Protein AF-D3Z2B2-F1 (afdb_monomer_lite)

Structure (mmCIF, N/CA/C/O backbone):
data_AF-D3Z2B2-F1
#
_entry.id   AF-D3Z2B2-F1
#
loop_
_atom_site.group_PDB
_atom_site.id
_atom_site.type_symbol
_atom_site.label_atom_id
_atom_site.label_alt_id
_atom_site.label_comp_id
_atom_site.label_asym_id
_atom_site.label_entity_id
_atom_site.label_seq_id
_atom_site.pdbx_PDB_ins_code
_atom_site.Cartn_x
_atom_site.Cartn_y
_atom_site.Cartn_z
_atom_site.occupancy
_atom_site.B_iso_or_equiv
_atom_site.auth_seq_id
_atom_site.auth_comp_id
_atom_site.auth_asym_id
_atom_site.auth_atom_id
_atom_site.pdbx_PDB_model_num
ATOM 1 N N . MET A 1 1 ? -9.968 -4.861 5.026 1.00 91.44 1 MET A N 1
ATOM 2 C CA . MET A 1 1 ? -10.865 -5.850 5.666 1.00 91.44 1 MET A CA 1
ATOM 3 C C . MET A 1 1 ? -10.182 -6.441 6.888 1.00 91.44 1 MET A C 1
ATOM 5 O O . MET A 1 1 ? -8.954 -6.403 6.937 1.00 91.44 1 MET A O 1
ATOM 9 N N . LEU A 1 2 ? -10.940 -6.932 7.875 1.00 93.50 2 LEU A N 1
ATOM 10 C CA . LEU A 1 2 ? -10.377 -7.519 9.097 1.00 93.50 2 LEU A CA 1
ATOM 11 C C . LEU A 1 2 ? -9.589 -8.787 8.749 1.00 93.50 2 LEU A C 1
ATOM 13 O O . LEU A 1 2 ? -10.155 -9.729 8.210 1.00 93.50 2 LEU A O 1
ATOM 17 N N . HIS A 1 3 ? -8.294 -8.806 9.061 1.00 92.69 3 HIS A N 1
ATOM 18 C CA . HIS A 1 3 ? -7.443 -9.974 8.842 1.00 92.69 3 HIS A CA 1
ATOM 19 C C . HIS A 1 3 ? -7.215 -10.749 10.142 1.00 92.69 3 HIS A C 1
ATOM 21 O O . HIS A 1 3 ? -7.355 -11.969 10.173 1.00 92.69 3 HIS A O 1
ATOM 27 N N . ARG A 1 4 ? -6.872 -10.042 11.228 1.00 94.25 4 ARG A N 1
ATOM 28 C CA . ARG A 1 4 ? -6.585 -10.665 12.525 1.00 94.25 4 ARG A CA 1
ATOM 29 C C . ARG A 1 4 ? -6.723 -9.672 13.673 1.00 94.25 4 ARG A C 1
ATOM 31 O O . ARG A 1 4 ? -6.187 -8.576 13.586 1.00 94.25 4 ARG A O 1
ATOM 38 N N . VAL A 1 5 ? -7.352 -10.069 14.776 1.00 95.06 5 VAL A N 1
ATOM 39 C CA . VAL A 1 5 ? -7.318 -9.303 16.035 1.00 95.06 5 VAL A CA 1
ATOM 40 C C . VAL A 1 5 ? -6.022 -9.625 16.784 1.00 95.06 5 VAL A C 1
ATOM 42 O O . VAL A 1 5 ? -5.672 -10.795 16.935 1.00 95.06 5 VAL A O 1
ATOM 45 N N . ILE A 1 6 ? -5.295 -8.590 17.204 1.00 95.75 6 ILE A N 1
ATOM 46 C CA . ILE A 1 6 ? -4.040 -8.700 17.961 1.00 95.75 6 ILE A CA 1
ATOM 47 C C . ILE A 1 6 ? -4.341 -8.627 19.457 1.00 95.75 6 ILE A C 1
ATOM 49 O O . ILE A 1 6 ? -3.904 -9.481 20.219 1.00 95.75 6 ILE A O 1
ATOM 53 N N . GLU A 1 7 ? -5.109 -7.616 19.863 1.00 94.38 7 GLU A N 1
ATOM 54 C CA . GLU A 1 7 ? -5.427 -7.338 21.263 1.00 94.38 7 GLU A CA 1
ATOM 55 C C . GLU A 1 7 ? -6.882 -6.886 21.390 1.00 94.38 7 GLU A C 1
ATOM 57 O O . GLU A 1 7 ? -7.438 -6.249 20.489 1.00 94.38 7 GLU A O 1
ATOM 62 N N . GLY A 1 8 ? -7.490 -7.207 22.530 1.00 95.25 8 GLY A N 1
ATOM 63 C CA . GLY A 1 8 ? -8.836 -6.786 22.889 1.00 95.25 8 GLY A CA 1
ATOM 64 C C . GLY A 1 8 ? -8.933 -6.562 24.391 1.00 95.25 8 GLY A C 1
ATOM 65 O O . GLY A 1 8 ? -8.564 -7.438 25.171 1.00 95.25 8 GLY A O 1
ATOM 66 N N . THR A 1 9 ? -9.432 -5.402 24.801 1.00 95.56 9 THR A N 1
ATOM 67 C CA . THR A 1 9 ? -9.698 -5.077 26.204 1.00 95.56 9 THR A CA 1
ATOM 68 C C . THR A 1 9 ? -11.139 -4.625 26.378 1.00 95.56 9 THR A C 1
ATOM 70 O O . THR A 1 9 ? -11.757 -4.076 25.465 1.00 95.56 9 THR A O 1
ATOM 73 N N . LYS A 1 10 ? -11.687 -4.881 27.565 1.00 95.75 10 LYS A N 1
ATOM 74 C CA . LYS A 1 10 ? -13.035 -4.482 27.960 1.00 95.75 10 LYS A CA 1
ATOM 75 C C . LYS A 1 10 ? -12.940 -3.558 29.166 1.00 95.75 10 LYS A C 1
ATOM 77 O O . LYS A 1 10 ? -12.199 -3.841 30.104 1.00 95.75 10 LYS A O 1
ATOM 82 N N . THR A 1 11 ? -13.716 -2.487 29.148 1.00 93.69 11 THR A N 1
ATOM 83 C CA . THR A 1 11 ? -13.896 -1.580 30.278 1.00 93.69 11 THR A CA 1
ATOM 84 C C . THR A 1 11 ? -15.364 -1.602 30.671 1.00 93.69 11 THR A C 1
ATOM 86 O O . THR A 1 11 ? -16.227 -1.146 29.915 1.00 93.69 11 THR A O 1
ATOM 89 N N . ASP A 1 12 ? -15.644 -2.183 31.836 1.00 90.06 12 ASP A N 1
ATOM 90 C CA . ASP A 1 12 ? -16.995 -2.283 32.379 1.00 90.06 12 ASP A CA 1
ATOM 91 C C . ASP A 1 12 ? -17.528 -0.902 32.793 1.00 90.06 12 ASP A C 1
ATOM 93 O O . ASP A 1 12 ? -16.816 -0.087 33.380 1.00 90.06 12 ASP A O 1
ATOM 97 N N . GLY A 1 13 ? -18.790 -0.636 32.454 1.00 83.69 13 GLY A N 1
ATOM 98 C CA . GLY A 1 13 ? -19.465 0.643 32.670 1.00 83.69 13 GLY A CA 1
ATOM 99 C C . GLY A 1 13 ? -20.831 0.687 31.980 1.00 83.69 13 GLY A C 1
ATOM 100 O O . GLY A 1 13 ? -21.216 -0.262 31.289 1.00 83.69 13 GLY A O 1
ATOM 101 N N . SER A 1 14 ? -21.559 1.795 32.146 1.00 84.19 14 SER A N 1
ATOM 102 C CA . SER A 1 14 ? -22.791 2.089 31.400 1.00 84.19 14 SER A CA 1
ATOM 103 C C . SER A 1 14 ? -22.625 3.421 30.655 1.00 84.19 14 SER A C 1
ATOM 105 O O . SER A 1 14 ? -22.842 4.479 31.251 1.00 84.19 14 SER A O 1
ATOM 107 N N . PRO A 1 15 ? -22.198 3.409 29.375 1.00 85.31 15 PRO A N 1
ATOM 108 C CA . PRO A 1 15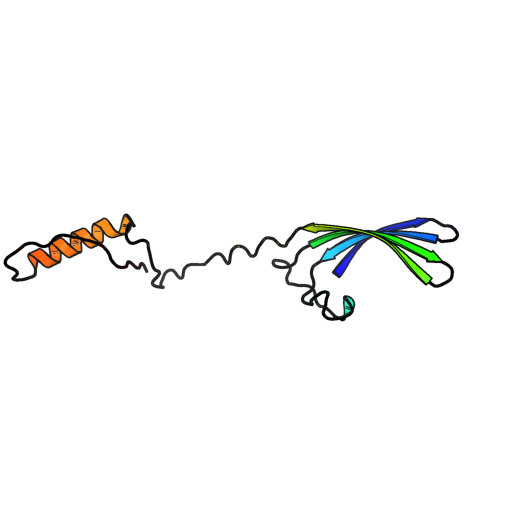 ? -21.998 2.246 28.495 1.00 85.31 15 PRO A CA 1
ATOM 109 C C . PRO A 1 15 ? -20.691 1.465 28.748 1.00 85.31 15 PRO A C 1
ATOM 111 O O . PRO A 1 15 ? -19.731 1.994 29.303 1.00 85.31 15 PRO A O 1
ATOM 114 N N . THR A 1 16 ? -20.661 0.197 28.322 1.00 94.50 16 THR A N 1
ATOM 115 C CA . THR A 1 16 ? -19.461 -0.666 28.354 1.00 94.50 16 THR A CA 1
ATOM 116 C C . THR A 1 16 ? -18.614 -0.398 27.115 1.00 94.50 16 THR A C 1
ATOM 118 O O . THR A 1 16 ? -19.169 -0.285 26.023 1.00 94.50 16 THR A O 1
ATOM 121 N N . PHE A 1 17 ? -17.288 -0.350 27.244 1.00 96.31 17 PHE A N 1
ATOM 122 C CA . PHE A 1 17 ? -16.391 -0.098 26.112 1.00 96.31 17 PHE A CA 1
ATOM 123 C C . PHE A 1 17 ? -15.497 -1.296 25.803 1.00 96.31 17 PHE A C 1
ATOM 125 O O . PHE A 1 17 ? -15.019 -1.983 26.704 1.00 96.31 17 PHE A O 1
ATOM 132 N N . TYR A 1 18 ? -15.243 -1.513 24.517 1.00 96.06 18 TYR A N 1
ATOM 133 C CA . TYR A 1 18 ? -14.304 -2.499 23.999 1.00 96.06 18 TYR A CA 1
ATOM 134 C C . TYR A 1 18 ? -13.248 -1.784 23.172 1.00 96.06 18 TYR A C 1
ATOM 136 O O . TYR A 1 18 ? -13.598 -1.036 22.262 1.00 96.06 18 TYR A O 1
ATOM 144 N N . SER A 1 19 ? -11.974 -2.023 23.462 1.00 96.44 19 SER A N 1
ATOM 145 C CA . SER A 1 19 ? -10.867 -1.498 22.666 1.00 96.44 19 SER A CA 1
ATOM 146 C C . SER A 1 19 ? -10.153 -2.642 21.968 1.00 96.44 19 SER A C 1
ATOM 148 O O . SER A 1 19 ? -9.742 -3.605 22.609 1.00 96.44 19 SER A O 1
ATOM 150 N N . PHE A 1 20 ? -10.001 -2.532 20.654 1.00 96.69 20 PHE A N 1
ATOM 151 C CA . PHE A 1 20 ? -9.370 -3.536 19.812 1.00 96.69 20 PHE A CA 1
ATOM 152 C C . PHE A 1 20 ? -8.151 -2.964 19.116 1.00 96.69 20 PHE A C 1
ATOM 154 O O . PHE A 1 20 ? -8.172 -1.829 18.637 1.00 96.69 20 PHE A O 1
ATOM 161 N N . LYS A 1 21 ? -7.134 -3.805 18.973 1.00 96.44 21 LYS A N 1
ATOM 162 C CA . LYS A 1 21 ? -6.027 -3.616 18.045 1.00 96.44 21 LYS A CA 1
ATOM 163 C C . LYS A 1 21 ? -6.048 -4.769 17.054 1.00 96.44 21 LYS A C 1
ATOM 165 O O . LYS A 1 21 ? -6.052 -5.928 17.465 1.00 96.44 21 LYS A O 1
ATOM 170 N N . TYR A 1 22 ? -6.107 -4.483 15.761 1.00 96.94 22 TYR A N 1
ATOM 171 C CA . TYR A 1 22 ? -6.274 -5.510 14.734 1.00 96.94 22 TYR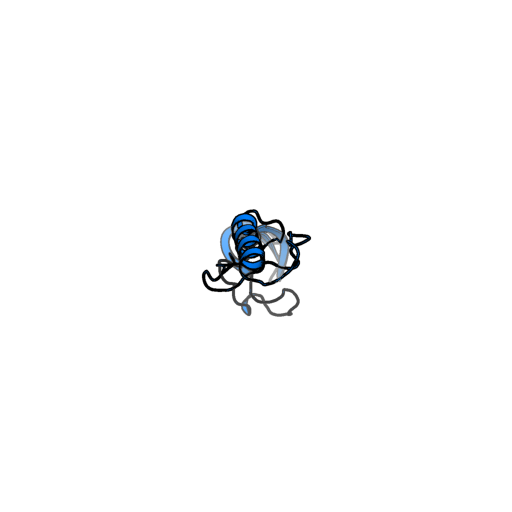 A CA 1
ATOM 172 C C . TYR A 1 22 ? -5.536 -5.161 13.444 1.00 96.94 22 TYR A C 1
ATOM 174 O O . TYR A 1 22 ? -5.347 -3.998 13.099 1.00 96.94 22 TYR A O 1
ATOM 182 N N . LEU A 1 23 ? -5.128 -6.196 12.721 1.00 95.56 23 LEU A N 1
ATOM 183 C CA . LEU A 1 23 ? -4.545 -6.102 11.395 1.00 95.56 23 LEU A CA 1
ATOM 184 C C . LEU A 1 23 ? -5.639 -6.110 10.336 1.00 95.56 23 LEU A C 1
ATOM 186 O O . LEU A 1 23 ? -6.616 -6.867 10.418 1.00 95.56 23 LEU A O 1
ATOM 190 N N . ILE A 1 24 ? -5.421 -5.305 9.305 1.00 95.50 24 ILE A N 1
ATOM 191 C CA . ILE A 1 24 ? -6.240 -5.252 8.105 1.00 95.50 24 ILE A CA 1
ATOM 192 C C . ILE A 1 24 ? -5.427 -5.621 6.870 1.00 95.50 24 ILE A C 1
ATOM 194 O O . ILE A 1 24 ? -4.235 -5.333 6.771 1.00 95.50 24 ILE A O 1
ATOM 198 N N . LYS A 1 25 ? -6.116 -6.234 5.911 1.00 93.94 25 LYS A N 1
ATOM 199 C CA . LYS A 1 25 ? -5.605 -6.522 4.571 1.00 93.94 25 LYS A CA 1
ATOM 200 C C . LYS A 1 25 ? -6.613 -6.045 3.529 1.00 93.94 25 LYS A C 1
ATOM 202 O O . LYS A 1 25 ? -7.826 -6.108 3.764 1.00 93.94 25 LYS A O 1
ATOM 207 N N . GLU A 1 26 ? -6.121 -5.506 2.424 1.00 93.94 26 GLU A N 1
ATOM 208 C CA . GLU A 1 26 ? -6.944 -5.002 1.328 1.00 93.94 26 GLU A CA 1
ATOM 209 C C . GLU A 1 26 ? -7.759 -6.122 0.661 1.00 93.94 26 GLU A C 1
ATOM 211 O O . GLU A 1 26 ? -7.273 -7.241 0.473 1.00 93.94 26 GLU A O 1
ATOM 216 N N . GLY A 1 27 ? -9.016 -5.811 0.343 1.00 92.25 27 GLY A N 1
ATOM 217 C CA . GLY A 1 27 ? -9.923 -6.697 -0.384 1.00 92.25 27 GLY A CA 1
ATOM 218 C C . GLY A 1 27 ? -9.966 -6.383 -1.874 1.00 92.25 27 GLY A C 1
ATOM 219 O O . GLY A 1 27 ? -9.499 -5.332 -2.312 1.00 92.25 27 GLY A O 1
ATOM 220 N N . ASN A 1 28 ? -10.530 -7.296 -2.656 1.00 91.44 28 ASN A N 1
ATOM 221 C CA . ASN A 1 28 ? -10.713 -7.138 -4.099 1.00 91.44 28 ASN A CA 1
ATOM 222 C C . ASN A 1 28 ? -11.921 -6.256 -4.472 1.00 91.44 28 ASN A C 1
ATOM 224 O O . ASN A 1 28 ? -12.059 -5.866 -5.630 1.00 91.44 28 ASN A O 1
ATOM 228 N N . CYS A 1 29 ? -12.774 -5.915 -3.505 1.00 90.31 29 CYS A N 1
ATOM 229 C CA . CYS A 1 29 ? -13.960 -5.097 -3.714 1.00 90.31 29 CYS A CA 1
ATOM 230 C C . CYS A 1 29 ? -13.723 -3.613 -3.393 1.00 90.31 29 CYS A C 1
ATOM 232 O O . CYS A 1 29 ? -12.907 -3.245 -2.544 1.00 90.31 29 CYS A O 1
ATOM 234 N N . SER A 1 30 ? -14.480 -2.741 -4.062 1.00 87.75 30 SER A N 1
ATOM 235 C CA . SER A 1 30 ? -14.498 -1.307 -3.757 1.00 87.75 30 SER A CA 1
ATOM 236 C C . SER A 1 30 ? -15.282 -1.033 -2.474 1.00 87.75 30 SER A C 1
ATOM 238 O O . SER A 1 30 ? -16.353 -1.604 -2.264 1.00 87.75 30 SER A O 1
ATOM 240 N N . ALA A 1 31 ? -14.820 -0.072 -1.669 1.00 83.75 31 ALA A N 1
ATOM 241 C CA . ALA A 1 31 ? -15.555 0.419 -0.499 1.00 83.75 31 ALA A CA 1
ATOM 242 C C . ALA A 1 31 ? -16.933 1.019 -0.854 1.00 83.75 31 ALA A C 1
ATOM 244 O O . ALA A 1 31 ? -17.805 1.105 0.002 1.00 83.75 31 ALA A O 1
ATOM 245 N N . GLN A 1 32 ? -17.138 1.419 -2.113 1.00 85.50 32 GLN A N 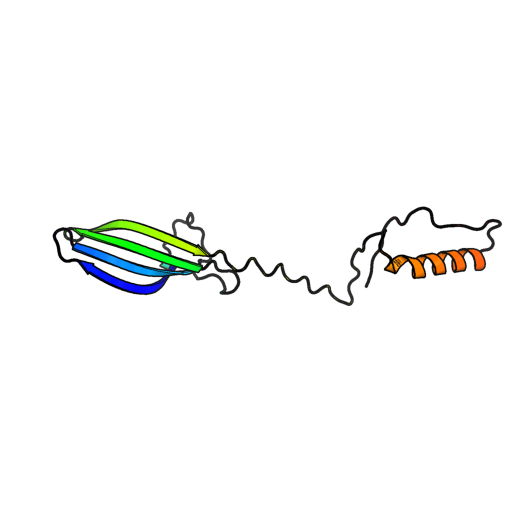1
ATOM 246 C CA . GLN A 1 32 ? -18.401 1.977 -2.611 1.00 85.50 32 GLN A CA 1
ATOM 247 C C . GLN A 1 32 ? -19.333 0.921 -3.221 1.00 85.50 32 GLN A C 1
ATOM 249 O O . GLN A 1 32 ? -20.406 1.263 -3.704 1.00 85.50 32 GLN A O 1
ATOM 254 N N . SER A 1 33 ? -18.942 -0.356 -3.223 1.00 84.88 33 SER A N 1
ATOM 255 C CA . SER A 1 33 ? -19.750 -1.435 -3.811 1.00 84.88 33 SER A CA 1
ATOM 256 C C . SER A 1 33 ? -21.057 -1.707 -3.058 1.00 84.88 33 SER A C 1
ATOM 258 O O . SER A 1 33 ? -21.942 -2.359 -3.601 1.00 84.88 33 SER A O 1
ATOM 260 N N . GLY A 1 34 ? -21.179 -1.233 -1.812 1.00 87.50 34 GLY A N 1
ATOM 261 C CA . GLY A 1 34 ? -22.303 -1.550 -0.927 1.00 87.50 34 GLY A CA 1
ATOM 262 C C . GLY A 1 34 ? -22.263 -2.972 -0.356 1.00 87.50 34 GLY A C 1
ATOM 263 O O . GLY A 1 34 ? -23.146 -3.327 0.420 1.00 87.50 34 GLY A O 1
ATOM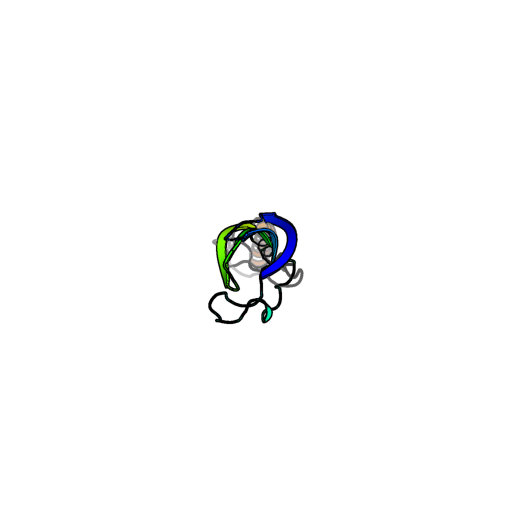 264 N N . LEU A 1 35 ? -21.250 -3.771 -0.708 1.00 89.62 35 LEU A N 1
ATOM 265 C CA . LEU A 1 35 ? -21.042 -5.110 -0.161 1.00 89.62 35 LEU A CA 1
ATOM 266 C C . LEU A 1 35 ? -20.516 -5.034 1.272 1.00 89.62 35 LEU A C 1
ATOM 268 O O . LEU A 1 35 ? -19.731 -4.141 1.618 1.00 89.62 35 LEU A O 1
ATOM 272 N N . ALA A 1 36 ? -20.917 -5.998 2.103 1.00 90.06 36 ALA A N 1
ATOM 273 C CA . ALA A 1 36 ? -20.273 -6.179 3.389 1.00 90.06 36 ALA A CA 1
ATOM 274 C C . ALA A 1 36 ? -18.847 -6.690 3.152 1.00 90.06 36 ALA A C 1
ATOM 276 O O . ALA A 1 36 ? -18.577 -7.441 2.219 1.00 90.06 36 ALA A O 1
ATOM 277 N N . TRP A 1 37 ? -17.905 -6.297 4.007 1.00 88.50 37 TRP A N 1
ATOM 278 C CA . TRP A 1 37 ? -16.507 -6.696 3.830 1.00 88.50 37 TRP A CA 1
ATOM 279 C C . TRP A 1 37 ? -16.309 -8.218 3.923 1.00 88.50 37 TRP A C 1
ATOM 281 O O . TRP A 1 37 ? -15.304 -8.715 3.431 1.00 88.50 37 TRP A O 1
ATOM 291 N N . GLN A 1 38 ? -17.235 -8.947 4.558 1.00 90.81 38 GLN A N 1
ATOM 292 C CA . GLN A 1 38 ? -17.226 -10.411 4.616 1.00 90.81 38 GLN A CA 1
ATOM 293 C C . GLN A 1 38 ? -17.524 -11.073 3.266 1.00 90.81 38 GLN A C 1
ATOM 295 O O . GLN A 1 38 ? -17.146 -12.224 3.076 1.00 90.81 38 GLN A O 1
ATOM 300 N N . ASP A 1 39 ? -18.172 -10.355 2.347 1.00 92.62 39 ASP A N 1
ATOM 301 C CA . ASP A 1 39 ? -18.526 -10.854 1.014 1.00 92.62 39 ASP A CA 1
ATOM 302 C C . ASP A 1 39 ? -17.399 -10.630 -0.008 1.00 92.62 39 ASP A C 1
ATOM 304 O O . ASP A 1 39 ? -17.544 -10.941 -1.189 1.00 92.62 39 ASP A O 1
ATOM 308 N N . CYS A 1 40 ? -16.282 -10.053 0.432 1.00 91.00 40 CYS A N 1
ATOM 309 C CA . CYS A 1 40 ? -15.147 -9.727 -0.410 1.00 91.00 40 CYS A CA 1
ATOM 310 C C . CYS A 1 40 ? -13.948 -10.622 -0.089 1.00 91.00 40 CYS A C 1
ATOM 312 O O . CYS A 1 40 ? -13.618 -10.849 1.078 1.00 91.00 40 CYS A O 1
ATOM 314 N N . ASP A 1 41 ? -13.221 -11.037 -1.124 1.00 93.06 41 ASP A N 1
ATOM 315 C CA . ASP A 1 41 ? -11.976 -11.781 -0.952 1.00 93.06 41 ASP A CA 1
ATOM 316 C C . ASP A 1 41 ? -10.794 -10.840 -0.725 1.00 93.06 41 ASP A C 1
ATOM 318 O O . ASP A 1 41 ? -10.778 -9.678 -1.148 1.00 93.06 41 ASP A O 1
ATOM 322 N N . PHE A 1 42 ? -9.759 -11.340 -0.052 1.00 91.62 42 PHE A N 1
ATOM 323 C CA . PHE A 1 42 ? -8.501 -10.609 0.058 1.00 91.62 42 PHE A CA 1
ATOM 324 C C . PHE A 1 42 ? -7.802 -10.532 -1.300 1.00 91.62 42 PHE A C 1
ATOM 326 O O . PHE A 1 42 ? -7.765 -11.511 -2.039 1.00 91.62 42 PHE A O 1
ATOM 333 N N . LYS A 1 43 ? -7.151 -9.399 -1.580 1.00 90.75 43 LYS A N 1
ATOM 334 C CA . LYS A 1 43 ? -6.179 -9.322 -2.678 1.00 90.75 43 LYS A CA 1
ATOM 335 C C . LYS A 1 43 ? -4.979 -10.239 -2.420 1.00 90.75 43 LYS A C 1
ATOM 337 O O . LYS A 1 43 ? -4.663 -10.574 -1.265 1.00 90.75 43 LYS A O 1
ATOM 342 N N . ASP A 1 44 ? -4.273 -10.589 -3.490 1.00 84.94 44 ASP A N 1
ATOM 343 C CA . ASP A 1 44 ? -3.007 -11.315 -3.416 1.00 84.94 44 ASP A CA 1
ATOM 344 C C . ASP A 1 44 ? -1.996 -10.600 -2.516 1.00 84.94 44 ASP A C 1
ATOM 346 O O . ASP A 1 44 ? -1.975 -9.374 -2.405 1.00 84.94 44 ASP A O 1
ATOM 350 N N . ALA A 1 45 ? -1.172 -11.377 -1.806 1.00 78.19 45 ALA A N 1
ATOM 351 C CA . ALA A 1 45 ? -0.300 -10.851 -0.753 1.00 78.19 45 ALA A CA 1
ATOM 352 C C . ALA A 1 45 ? 0.709 -9.801 -1.252 1.00 78.19 45 ALA A C 1
ATOM 354 O O . ALA A 1 45 ? 1.077 -8.911 -0.489 1.00 78.19 45 ALA A O 1
ATOM 355 N N . GLU A 1 46 ? 1.132 -9.898 -2.512 1.00 74.69 46 GLU A N 1
ATOM 356 C CA . GLU A 1 46 ? 2.081 -8.963 -3.125 1.00 74.69 46 GLU A CA 1
ATOM 357 C C . GLU A 1 46 ? 1.433 -7.624 -3.501 1.00 74.69 46 GLU A C 1
ATOM 359 O O . GLU A 1 46 ? 2.089 -6.586 -3.451 1.00 74.69 46 GLU A O 1
ATOM 364 N N . GLU A 1 47 ? 0.138 -7.638 -3.821 1.00 80.44 47 GLU A N 1
ATOM 365 C CA . GLU A 1 47 ? -0.600 -6.473 -4.319 1.00 80.44 47 GLU A CA 1
ATOM 366 C C . GLU A 1 47 ? -1.449 -5.789 -3.244 1.00 80.44 47 GLU A C 1
ATOM 368 O O . GLU A 1 47 ? -1.847 -4.635 -3.414 1.00 80.44 47 GLU A O 1
ATOM 373 N N . ALA A 1 48 ? -1.733 -6.481 -2.138 1.00 88.75 48 ALA A N 1
ATOM 374 C CA . ALA A 1 48 ? -2.614 -6.000 -1.085 1.00 88.75 48 ALA A CA 1
ATOM 375 C C . ALA A 1 48 ? -1.927 -4.979 -0.170 1.00 88.75 48 ALA A C 1
ATOM 377 O O . ALA A 1 48 ? -0.909 -5.272 0.464 1.00 88.75 48 ALA A O 1
ATOM 378 N N . ALA A 1 49 ? -2.534 -3.803 -0.011 1.00 92.38 49 ALA A N 1
ATOM 379 C CA . ALA A 1 49 ? -2.199 -2.926 1.101 1.00 92.38 49 ALA A CA 1
ATOM 380 C C . ALA A 1 49 ? -2.511 -3.624 2.437 1.00 92.38 49 ALA A C 1
ATOM 382 O O . ALA A 1 49 ? -3.508 -4.343 2.586 1.00 92.38 49 ALA A O 1
ATOM 383 N N . THR A 1 50 ? -1.653 -3.415 3.431 1.00 93.56 50 THR A N 1
ATOM 384 C CA . THR A 1 50 ? -1.820 -3.985 4.774 1.00 93.56 50 THR A CA 1
ATOM 385 C C . THR A 1 50 ? -1.710 -2.888 5.814 1.00 93.56 50 THR A C 1
ATOM 387 O O . THR A 1 50 ? -1.140 -1.829 5.572 1.00 93.56 50 THR A O 1
ATOM 390 N N . GLY A 1 51 ? -2.298 -3.095 6.982 1.00 94.31 51 GLY A N 1
ATOM 391 C CA . GLY A 1 51 ? -2.290 -2.059 7.999 1.00 94.31 51 GLY A CA 1
ATOM 392 C C . GLY A 1 51 ? -2.659 -2.567 9.370 1.00 94.31 51 GLY A C 1
ATOM 393 O O . GLY A 1 51 ? -3.118 -3.694 9.545 1.00 94.31 5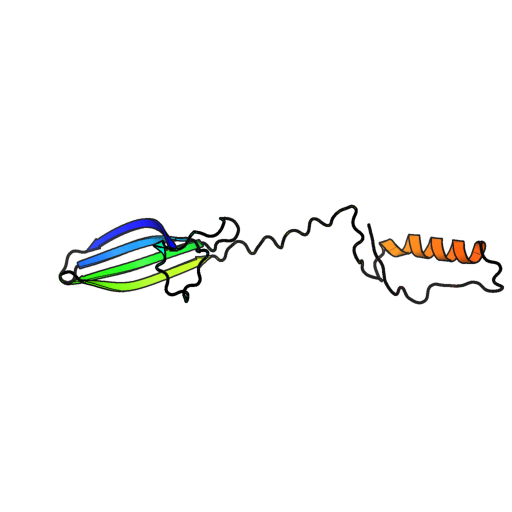1 GLY A O 1
ATOM 394 N N . GLU A 1 52 ? -2.475 -1.686 10.337 1.00 97.38 52 GLU A N 1
ATOM 395 C CA . GLU A 1 52 ? -2.871 -1.889 11.719 1.00 97.38 52 GLU A CA 1
ATOM 396 C C . GLU A 1 52 ? -3.896 -0.822 12.092 1.00 97.38 52 GLU A C 1
ATOM 398 O O . GLU A 1 52 ? -3.728 0.358 11.776 1.00 97.38 52 GLU A O 1
ATOM 403 N N . CYS A 1 53 ? -4.960 -1.236 12.766 1.00 97.25 53 CYS A N 1
ATOM 404 C CA . CYS A 1 53 ? -6.003 -0.354 13.248 1.00 97.25 53 CYS A CA 1
ATOM 405 C C . CYS A 1 53 ? -6.207 -0.523 14.750 1.00 97.25 53 CYS A C 1
ATOM 407 O O . CYS A 1 53 ? -6.082 -1.620 15.299 1.00 97.25 53 CYS A O 1
ATOM 409 N N . THR A 1 54 ? -6.599 0.570 15.391 1.00 97.62 54 THR A N 1
ATOM 410 C CA . THR A 1 54 ? -7.163 0.585 16.735 1.00 97.62 54 THR A C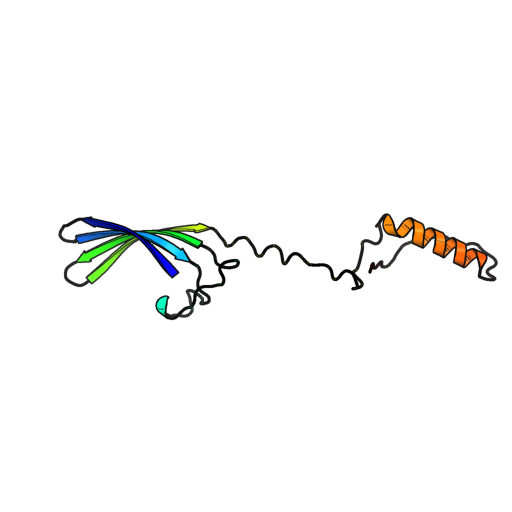A 1
ATOM 411 C C . THR A 1 54 ? -8.601 1.079 16.671 1.00 97.62 54 THR A C 1
ATOM 413 O O . THR A 1 54 ? -8.910 2.009 15.925 1.00 97.62 54 THR A O 1
ATOM 416 N N . ALA A 1 55 ? -9.500 0.451 17.424 1.00 97.25 55 ALA A N 1
ATOM 417 C CA . ALA A 1 55 ? -10.898 0.861 17.491 1.00 97.25 55 ALA A CA 1
ATOM 418 C C . ALA A 1 55 ? -11.434 0.767 18.915 1.00 97.25 55 ALA A C 1
ATOM 420 O O . ALA A 1 55 ? -11.167 -0.212 19.607 1.00 97.25 55 ALA A O 1
ATOM 421 N N . THR A 1 56 ? -12.235 1.749 19.316 1.00 97.06 56 THR A N 1
ATOM 422 C CA . THR A 1 56 ? -13.037 1.701 20.537 1.00 97.06 56 THR A CA 1
ATOM 423 C C . THR A 1 56 ? -14.511 1.638 20.161 1.00 97.06 56 THR A C 1
ATOM 425 O O . THR A 1 56 ? -15.023 2.497 19.443 1.00 97.06 56 THR A O 1
ATOM 428 N N . VAL A 1 57 ? -15.202 0.615 20.655 1.00 96.31 57 VAL A N 1
ATOM 429 C CA . VAL A 1 57 ? -16.624 0.359 20.419 1.00 96.31 57 VAL A CA 1
ATOM 430 C C . VAL A 1 57 ? -17.356 0.435 21.752 1.00 96.31 57 VAL A C 1
ATOM 432 O O . VAL A 1 57 ? -16.986 -0.238 22.712 1.00 96.31 57 VAL A O 1
ATOM 435 N N . GLY A 1 58 ? -18.387 1.267 21.822 1.00 95.56 58 GLY A N 1
ATOM 436 C CA . GLY A 1 58 ? -19.287 1.343 22.962 1.00 95.56 58 GLY A CA 1
ATOM 437 C C . GLY A 1 58 ? -20.460 0.386 22.790 1.00 95.56 58 GLY A C 1
ATOM 438 O O . GLY A 1 58 ? -20.936 0.167 21.677 1.00 95.56 58 GLY A O 1
ATOM 439 N N . LYS A 1 59 ? -20.938 -0.170 23.900 1.00 95.06 59 LYS A N 1
ATOM 440 C CA . LYS A 1 59 ? -22.180 -0.934 23.985 1.00 95.06 59 LYS A CA 1
ATOM 441 C C . LYS A 1 59 ? -23.111 -0.265 24.988 1.00 95.06 59 LYS A C 1
ATOM 443 O O . LYS A 1 59 ? -22.763 -0.136 26.165 1.00 95.06 59 LYS A O 1
ATOM 448 N N . ARG A 1 60 ? -24.300 0.127 24.534 1.00 93.31 60 ARG A N 1
ATOM 449 C CA . ARG A 1 60 ? -25.400 0.593 25.386 1.00 93.31 60 ARG A CA 1
ATOM 450 C C . ARG A 1 60 ? -26.585 -0.332 25.155 1.00 93.31 60 ARG A C 1
ATOM 452 O O . ARG A 1 60 ? -26.973 -0.535 24.013 1.00 93.31 60 ARG A O 1
ATOM 459 N N . GLU A 1 61 ? -27.126 -0.902 26.229 1.00 88.50 61 GLU A N 1
ATOM 460 C CA . GLU A 1 61 ? -28.184 -1.917 26.143 1.00 88.50 61 GLU A CA 1
ATOM 461 C C . GLU A 1 61 ? -27.778 -3.060 25.191 1.00 88.50 61 GLU A C 1
ATOM 463 O O . GLU A 1 61 ? -26.844 -3.802 25.505 1.00 88.50 61 GLU A O 1
ATOM 468 N N . ASN A 1 62 ? -28.420 -3.172 24.024 1.00 87.25 62 ASN A N 1
ATOM 469 C CA . ASN A 1 62 ? -28.103 -4.146 22.975 1.00 87.25 62 ASN A CA 1
ATOM 470 C C . ASN A 1 62 ? -27.517 -3.525 21.697 1.00 87.25 62 ASN A C 1
ATOM 472 O O . ASN A 1 62 ? -27.285 -4.246 20.728 1.00 87.25 62 ASN A O 1
ATOM 476 N N . GLU A 1 63 ? -27.227 -2.226 21.695 1.00 93.19 63 GLU A N 1
ATOM 477 C CA . GLU A 1 63 ? -26.671 -1.526 20.542 1.00 93.19 63 GLU A CA 1
ATOM 478 C C . GLU A 1 63 ? -25.169 -1.290 20.696 1.00 93.19 63 GLU A C 1
ATOM 480 O O . GLU A 1 63 ? -24.671 -0.914 21.764 1.00 93.19 63 GLU A O 1
ATOM 485 N N . PHE A 1 64 ? -24.447 -1.495 19.595 1.00 94.31 64 PHE A N 1
ATOM 486 C CA . PHE A 1 64 ? -23.033 -1.171 19.477 1.00 94.31 64 PHE A CA 1
ATOM 487 C C . PHE A 1 64 ? -22.856 0.085 18.635 1.00 94.31 64 PHE A C 1
ATOM 489 O O . PHE A 1 64 ? -23.474 0.230 17.583 1.00 94.31 64 PHE A O 1
ATOM 496 N N . PHE A 1 65 ? -21.963 0.967 19.068 1.00 94.31 65 PHE A N 1
ATOM 497 C CA . PHE A 1 65 ? -21.597 2.168 18.330 1.00 94.31 65 PHE A CA 1
ATOM 498 C C . PHE A 1 65 ? -20.083 2.346 18.336 1.00 94.31 65 PHE A C 1
ATOM 500 O O . PHE A 1 65 ? -19.401 2.073 19.326 1.00 94.31 65 PHE A O 1
ATOM 507 N N . ILE A 1 66 ? -19.540 2.800 17.212 1.00 94.56 66 ILE A N 1
ATOM 508 C CA . ILE A 1 66 ? -18.112 3.088 17.094 1.00 94.56 66 ILE A CA 1
ATOM 509 C C . ILE A 1 66 ? -17.855 4.436 17.766 1.00 94.56 66 ILE A C 1
ATOM 511 O O . ILE A 1 66 ? -18.471 5.436 17.410 1.00 94.56 66 ILE A O 1
ATOM 515 N N . VAL A 1 67 ? -16.952 4.456 18.744 1.00 95.62 67 VAL A N 1
ATOM 516 C CA . VAL A 1 67 ? -16.509 5.688 19.410 1.00 95.62 67 VAL A CA 1
ATOM 517 C C . VAL A 1 67 ? -15.369 6.299 18.612 1.00 95.62 67 VAL A C 1
ATOM 519 O O . VAL A 1 67 ? -15.414 7.464 18.234 1.00 95.62 67 VAL A O 1
ATOM 522 N N . THR A 1 68 ? -14.349 5.490 18.333 1.00 96.38 68 THR A N 1
ATOM 523 C CA . THR A 1 68 ? -13.179 5.885 17.551 1.00 96.38 68 THR A CA 1
ATOM 524 C C . THR A 1 68 ? -12.658 4.703 16.756 1.00 96.38 68 THR A C 1
ATOM 526 O O . THR A 1 68 ? -12.749 3.549 17.178 1.00 96.38 68 THR A O 1
ATOM 529 N N . GLN A 1 69 ? -12.084 4.998 15.598 1.00 96.62 69 GLN A N 1
ATOM 530 C CA . GLN A 1 69 ? -11.351 4.036 14.795 1.00 96.62 69 GLN A CA 1
ATOM 531 C C . GLN A 1 69 ? -10.243 4.776 14.059 1.00 96.62 69 GLN A C 1
ATOM 533 O O . GLN A 1 69 ? -10.498 5.758 13.365 1.00 96.62 69 GLN A O 1
ATOM 538 N N . THR A 1 70 ? -9.020 4.286 14.201 1.00 96.81 70 THR A N 1
ATOM 539 C CA . THR A 1 70 ? -7.842 4.863 13.560 1.00 96.81 70 THR A CA 1
ATOM 540 C C . THR A 1 70 ? -7.049 3.746 12.916 1.00 96.81 70 THR A C 1
ATOM 542 O O . THR A 1 70 ? -6.781 2.730 13.549 1.00 96.81 70 THR A O 1
ATOM 545 N N . CYS A 1 71 ? -6.642 3.941 11.666 1.00 96.00 71 CYS A N 1
ATOM 546 C CA . CYS A 1 71 ? -5.878 2.958 10.910 1.00 96.00 71 CYS A CA 1
ATOM 547 C C . CYS A 1 71 ? -4.592 3.574 10.366 1.00 96.00 71 CYS A C 1
ATOM 549 O O . CYS A 1 71 ? -4.595 4.682 9.834 1.00 96.00 71 CYS A O 1
ATOM 551 N N . LYS A 1 72 ? -3.496 2.823 10.464 1.00 96.25 72 LYS A N 1
ATOM 552 C CA . LYS A 1 72 ? -2.223 3.101 9.801 1.00 96.25 72 LYS A CA 1
ATOM 553 C C . LYS A 1 72 ? -2.047 2.076 8.693 1.00 96.25 72 LYS A C 1
ATOM 555 O O . LYS A 1 72 ? -1.776 0.906 8.961 1.00 96.25 72 LYS A O 1
ATOM 560 N N . ILE A 1 73 ? -2.256 2.518 7.459 1.00 93.50 73 ILE A N 1
ATOM 561 C CA . ILE A 1 73 ? -2.202 1.664 6.275 1.00 93.50 73 ILE A CA 1
ATOM 562 C C . ILE A 1 73 ? -0.852 1.864 5.602 1.00 93.50 73 ILE A C 1
ATOM 564 O O . ILE A 1 73 ? -0.491 2.985 5.245 1.00 93.50 73 ILE A O 1
ATOM 568 N N . ALA A 1 74 ? -0.121 0.771 5.428 1.00 89.94 74 ALA A N 1
ATOM 569 C CA . ALA A 1 74 ? 1.003 0.711 4.522 1.00 89.94 74 ALA A CA 1
ATOM 570 C C . ALA A 1 74 ? 0.466 0.334 3.131 1.00 89.94 74 ALA A C 1
ATOM 572 O O . ALA A 1 74 ? -0.252 -0.668 3.007 1.00 89.94 74 ALA A O 1
ATOM 573 N N . PRO A 1 75 ? 0.779 1.111 2.079 1.00 86.06 75 PRO A N 1
ATOM 574 C CA . PRO A 1 75 ? 0.459 0.689 0.722 1.00 86.06 75 PRO A CA 1
ATOM 575 C C . PRO A 1 75 ? 1.111 -0.671 0.455 1.00 86.06 75 PRO A C 1
ATOM 577 O O . PRO A 1 75 ? 2.106 -1.027 1.100 1.00 86.06 75 PRO A O 1
ATOM 580 N N . SER A 1 76 ? 0.566 -1.438 -0.494 1.00 78.12 76 SER A N 1
ATOM 581 C CA . SER A 1 76 ? 1.296 -2.604 -0.985 1.00 78.12 76 SER A CA 1
ATOM 582 C C . SER A 1 76 ? 2.686 -2.166 -1.421 1.00 78.12 76 SER A C 1
ATOM 584 O O . SER A 1 76 ? 2.905 -1.001 -1.780 1.00 78.12 76 SER A O 1
ATOM 586 N N . LYS A 1 77 ? 3.650 -3.091 -1.368 1.00 67.19 77 LYS A N 1
ATOM 587 C CA . LYS A 1 77 ? 4.895 -2.875 -2.101 1.00 67.19 77 LYS A CA 1
ATOM 588 C C . LYS A 1 77 ? 4.440 -2.591 -3.523 1.00 67.19 77 LYS A C 1
ATOM 590 O O . LYS A 1 77 ? 3.868 -3.486 -4.139 1.00 67.19 77 LYS A O 1
ATOM 595 N N . ALA A 1 78 ? 4.574 -1.329 -3.952 1.00 52.41 78 ALA A N 1
ATOM 596 C CA . ALA A 1 78 ? 4.126 -0.875 -5.261 1.00 52.41 78 ALA A CA 1
ATOM 597 C C . ALA A 1 78 ? 4.496 -1.971 -6.254 1.00 52.41 78 ALA A C 1
ATOM 599 O O . ALA A 1 78 ? 5.625 -2.464 -6.119 1.00 52.41 78 ALA A O 1
ATOM 600 N N . PRO A 1 79 ? 3.567 -2.403 -7.135 1.00 49.66 79 PRO A N 1
ATOM 601 C CA . PRO A 1 79 ? 3.761 -3.590 -7.960 1.00 49.66 79 PRO A CA 1
ATOM 602 C C . PRO A 1 79 ? 5.176 -3.505 -8.483 1.00 49.66 79 PRO A C 1
ATOM 604 O O . PRO A 1 79 ? 5.472 -2.492 -9.117 1.00 49.66 79 PRO A O 1
ATOM 607 N N . ILE A 1 80 ? 6.052 -4.437 -8.069 1.00 49.25 80 ILE A N 1
ATOM 608 C CA . ILE A 1 80 ? 7.495 -4.379 -8.338 1.00 49.25 80 ILE A CA 1
ATOM 609 C C . ILE A 1 80 ? 7.587 -4.168 -9.825 1.00 49.25 80 ILE A C 1
ATOM 611 O O . ILE A 1 80 ? 7.319 -5.112 -10.554 1.00 49.25 80 ILE A O 1
ATOM 615 N N . LEU A 1 81 ? 7.832 -2.917 -10.209 1.00 45.91 81 LEU A N 1
ATOM 616 C CA . LEU A 1 81 ? 7.405 -2.269 -11.446 1.00 45.91 81 LEU A CA 1
ATOM 617 C C . LEU A 1 81 ? 7.476 -3.260 -12.597 1.00 45.91 81 LEU A C 1
ATOM 619 O O . LEU A 1 81 ? 8.564 -3.319 -13.152 1.00 45.91 81 LEU A O 1
ATOM 623 N N . LYS A 1 82 ? 6.412 -4.086 -12.814 1.00 43.62 82 LYS A N 1
ATOM 624 C CA . LYS A 1 82 ? 6.500 -5.470 -13.364 1.00 43.62 82 LYS A CA 1
ATOM 625 C C . LYS A 1 82 ? 7.854 -5.638 -13.994 1.00 43.62 82 LYS A C 1
ATOM 627 O O . LYS A 1 82 ? 7.952 -5.187 -15.133 1.00 43.62 82 LYS A O 1
ATOM 632 N N . ALA A 1 83 ? 8.868 -6.056 -13.213 1.00 44.94 83 ALA A N 1
ATOM 633 C CA . ALA A 1 83 ? 10.260 -5.985 -13.651 1.00 44.94 83 ALA A CA 1
ATOM 634 C C . ALA A 1 83 ? 10.247 -6.538 -15.062 1.00 44.94 83 ALA A C 1
ATOM 636 O O . ALA A 1 83 ? 9.887 -7.702 -15.245 1.00 44.94 83 ALA A O 1
ATOM 637 N N . TYR A 1 84 ? 10.369 -5.633 -16.036 1.00 51.72 84 TYR A N 1
ATOM 638 C CA . TYR A 1 84 ? 10.006 -5.920 -17.410 1.00 51.72 84 TYR A CA 1
ATOM 639 C C . TYR A 1 84 ? 11.116 -6.856 -17.788 1.00 51.72 84 TYR A C 1
ATOM 641 O O . TYR A 1 84 ? 12.211 -6.368 -18.022 1.00 51.72 84 TYR A O 1
ATOM 649 N N . PHE A 1 85 ? 10.899 -8.168 -17.653 1.00 53.72 85 PHE A N 1
ATOM 650 C CA . PHE A 1 85 ? 11.837 -9.183 -18.082 1.00 53.72 85 PHE A CA 1
ATOM 651 C C . PHE A 1 85 ? 11.910 -8.922 -19.575 1.00 53.72 85 PHE A C 1
ATOM 653 O O . PHE A 1 85 ? 10.987 -9.326 -20.292 1.00 53.72 85 PHE A O 1
ATOM 660 N N . PRO A 1 86 ? 12.888 -8.123 -20.044 1.00 57.59 86 PRO A N 1
ATOM 661 C CA . PRO A 1 86 ? 12.896 -7.732 -21.426 1.00 57.59 86 PRO A CA 1
ATOM 662 C C . PRO A 1 86 ? 13.184 -9.047 -22.118 1.00 57.59 86 PRO A C 1
ATOM 664 O O . PRO A 1 86 ? 14.195 -9.692 -21.838 1.00 57.59 86 PRO A O 1
ATOM 667 N N . CYS A 1 87 ? 12.225 -9.523 -22.903 1.00 71.19 87 CYS A N 1
ATOM 668 C CA . CYS A 1 87 ? 12.401 -10.739 -23.672 1.00 71.19 87 CYS A CA 1
ATOM 669 C C . CYS A 1 87 ? 13.734 -10.600 -24.419 1.00 71.19 87 CYS A C 1
ATOM 671 O O . CYS A 1 87 ? 13.848 -9.729 -25.280 1.00 71.19 87 CYS A O 1
ATOM 673 N N . ILE A 1 88 ? 14.725 -11.421 -24.041 1.00 69.06 88 ILE A N 1
ATOM 674 C CA . ILE A 1 88 ? 16.120 -11.353 -24.521 1.00 69.06 88 ILE A CA 1
ATOM 675 C C . ILE A 1 88 ? 16.193 -11.618 -26.036 1.00 69.06 88 ILE A C 1
ATOM 677 O O . ILE A 1 88 ? 17.197 -11.355 -26.673 1.00 69.06 88 ILE A O 1
ATOM 681 N N . GLY A 1 89 ? 15.127 -12.166 -26.629 1.00 73.25 89 GLY A N 1
ATOM 682 C CA . GLY A 1 89 ? 15.018 -12.393 -28.069 1.00 73.25 89 GLY A CA 1
ATOM 683 C C . GLY A 1 89 ? 14.068 -11.442 -28.792 1.00 73.25 89 GLY A C 1
ATOM 684 O O . GLY A 1 89 ? 13.844 -11.627 -29.983 1.00 73.25 89 GLY A O 1
ATOM 685 N N . CYS A 1 90 ? 13.468 -10.471 -28.107 1.00 83.38 90 CYS A N 1
ATOM 686 C CA . CYS A 1 90 ? 12.509 -9.566 -28.719 1.00 83.38 90 CYS A CA 1
ATOM 687 C C . CYS A 1 90 ? 13.197 -8.252 -29.069 1.00 83.38 90 CYS A C 1
ATOM 689 O O . CYS A 1 90 ? 14.008 -7.738 -28.310 1.00 83.38 90 CYS A O 1
ATOM 691 N N . VAL A 1 91 ? 12.838 -7.696 -30.220 1.00 85.00 91 VAL A N 1
ATOM 692 C CA . VAL A 1 91 ? 13.362 -6.410 -30.668 1.00 85.00 91 VAL A CA 1
ATOM 693 C C . VAL A 1 91 ? 12.727 -5.299 -29.833 1.00 85.00 91 VAL A C 1
ATOM 695 O O . VAL A 1 91 ? 11.509 -5.126 -29.853 1.00 85.00 91 VAL A O 1
ATOM 698 N N . HIS A 1 92 ? 13.548 -4.521 -29.133 1.00 85.25 92 HIS A N 1
ATOM 699 C CA . HIS A 1 92 ? 13.114 -3.367 -28.345 1.00 85.25 92 HIS A CA 1
ATOM 700 C C . HIS A 1 92 ? 13.755 -2.092 -28.869 1.00 85.25 92 HIS A C 1
ATOM 702 O O . HIS A 1 92 ? 14.915 -2.090 -29.283 1.00 85.25 92 HIS A O 1
ATOM 708 N N . ALA A 1 93 ? 13.008 -0.991 -28.843 1.00 88.81 93 ALA A N 1
ATOM 709 C CA . ALA A 1 93 ? 13.549 0.311 -29.207 1.00 88.81 93 ALA A CA 1
ATOM 710 C C . ALA A 1 93 ? 14.651 0.724 -28.220 1.00 88.81 93 ALA A C 1
ATOM 712 O O . ALA A 1 93 ? 14.492 0.609 -27.005 1.00 88.81 93 ALA A O 1
ATOM 713 N N . ILE A 1 94 ? 15.759 1.231 -28.753 1.00 90.94 94 ILE A N 1
ATOM 714 C CA . ILE A 1 94 ? 16.854 1.812 -27.975 1.00 90.94 94 ILE A CA 1
ATOM 715 C C . ILE A 1 94 ? 17.053 3.273 -28.381 1.00 90.94 94 ILE A C 1
ATOM 717 O O . ILE A 1 94 ? 16.602 3.706 -29.443 1.00 90.94 94 ILE A O 1
ATOM 721 N N . SER A 1 95 ? 17.720 4.046 -27.522 1.00 93.50 95 SER A N 1
ATOM 722 C CA . SER A 1 95 ? 18.036 5.444 -27.826 1.00 93.50 95 SER A CA 1
ATOM 723 C C . SER A 1 95 ? 18.851 5.547 -29.117 1.00 93.50 95 SER A C 1
ATOM 725 O O . SER A 1 95 ? 19.804 4.794 -29.315 1.00 93.50 95 SER A O 1
ATOM 727 N N . THR A 1 96 ? 18.513 6.517 -29.969 1.00 94.94 96 THR A N 1
ATOM 728 C CA . THR A 1 96 ? 19.277 6.834 -31.186 1.00 94.94 96 THR A CA 1
ATOM 729 C C . THR A 1 96 ? 20.673 7.380 -30.896 1.00 94.94 96 THR A C 1
ATOM 731 O O . THR A 1 96 ? 21.505 7.390 -31.797 1.00 94.94 96 THR A O 1
ATOM 734 N N . ASP A 1 97 ? 20.918 7.796 -29.652 1.00 92.94 97 ASP A N 1
ATOM 735 C CA . ASP A 1 97 ? 22.201 8.312 -29.168 1.00 92.94 97 ASP A CA 1
ATOM 736 C C . ASP A 1 97 ? 22.953 7.261 -28.325 1.00 92.94 97 ASP A C 1
ATOM 738 O O . ASP A 1 97 ? 23.857 7.588 -27.560 1.00 92.94 97 ASP A O 1
ATOM 742 N N . SER A 1 98 ? 22.544 5.989 -28.401 1.00 94.19 98 SER A N 1
ATOM 743 C CA . SER A 1 98 ? 23.204 4.903 -27.674 1.00 94.19 98 SER A CA 1
ATOM 744 C C . SER A 1 98 ? 24.630 4.675 -28.207 1.00 94.19 98 SER A C 1
ATOM 746 O O . SER A 1 98 ? 24.791 4.513 -29.420 1.00 94.19 98 SER A O 1
ATOM 748 N N . PRO A 1 99 ? 25.655 4.586 -27.334 1.00 93.56 99 PRO A N 1
ATOM 749 C CA . PRO A 1 99 ? 27.032 4.312 -27.758 1.00 93.56 99 PRO A CA 1
ATOM 750 C C . PRO A 1 99 ? 27.180 2.932 -28.417 1.00 93.56 99 PRO A C 1
ATOM 752 O O . PRO A 1 99 ? 28.059 2.739 -29.254 1.00 93.56 99 PRO A O 1
ATOM 755 N N . ASP A 1 100 ? 26.273 1.993 -28.122 1.00 91.56 100 ASP A N 1
ATOM 756 C CA . ASP A 1 100 ? 26.227 0.664 -28.745 1.00 91.56 100 ASP A CA 1
ATOM 757 C C . ASP A 1 100 ? 26.025 0.741 -30.272 1.00 91.56 100 ASP A C 1
ATOM 759 O O . ASP A 1 100 ? 26.349 -0.202 -30.996 1.00 91.56 100 ASP A O 1
ATOM 763 N N . LEU A 1 101 ? 25.492 1.859 -30.783 1.00 95.12 101 LEU A N 1
ATOM 764 C CA . LEU A 1 101 ? 25.256 2.061 -32.211 1.00 95.12 101 LEU A CA 1
ATOM 765 C C . LEU A 1 101 ? 26.518 2.452 -32.983 1.00 95.12 101 LEU A C 1
ATOM 767 O O . LEU A 1 101 ? 26.585 2.188 -34.183 1.00 95.12 101 LEU A O 1
ATOM 771 N N . GLU A 1 102 ? 27.516 3.059 -32.337 1.00 94.06 102 GLU A N 1
ATOM 772 C CA . GLU A 1 102 ? 28.726 3.555 -33.005 1.00 94.06 102 GLU A CA 1
ATOM 773 C C . GLU A 1 102 ? 29.455 2.499 -33.853 1.00 94.06 102 GLU A C 1
ATOM 775 O O . GLU A 1 102 ? 29.688 2.765 -35.039 1.00 94.06 102 GLU A O 1
ATOM 780 N N . PRO A 1 103 ? 29.792 1.298 -33.332 1.00 95.94 103 PRO A N 1
ATOM 781 C CA . PRO A 1 103 ? 30.521 0.306 -34.121 1.00 95.94 103 PRO A CA 1
ATOM 782 C C . PRO A 1 103 ? 29.706 -0.186 -35.323 1.00 95.94 103 PRO A C 1
ATOM 784 O O . PRO A 1 103 ? 30.256 -0.363 -36.411 1.00 95.94 103 PRO A O 1
ATOM 787 N N . VAL A 1 104 ? 28.390 -0.356 -35.153 1.00 95.25 104 VAL A N 1
ATOM 788 C CA . VAL A 1 104 ? 27.485 -0.833 -36.209 1.00 95.25 104 VAL A CA 1
ATOM 789 C C . VAL A 1 104 ? 27.327 0.219 -37.304 1.00 95.25 104 VAL A C 1
ATOM 791 O O . VAL A 1 104 ? 27.425 -0.099 -38.490 1.00 95.25 104 VAL A O 1
ATOM 794 N N . LEU A 1 105 ? 27.117 1.481 -36.926 1.00 96.12 105 LEU A N 1
ATOM 795 C CA . LEU A 1 105 ? 26.951 2.589 -37.866 1.00 96.12 105 LEU A CA 1
ATOM 796 C C . LEU A 1 105 ? 28.234 2.849 -38.654 1.00 96.12 105 LEU A C 1
ATOM 798 O O . LEU A 1 105 ? 28.172 3.006 -39.873 1.00 96.12 105 LEU A O 1
ATOM 802 N N . LYS A 1 106 ? 29.391 2.837 -37.979 1.00 95.62 106 LYS A N 1
ATOM 803 C CA . LYS A 1 106 ? 30.696 2.980 -38.631 1.00 95.62 106 LYS A CA 1
ATOM 804 C C . LYS A 1 106 ? 30.905 1.884 -39.673 1.00 95.62 106 LYS A C 1
ATOM 806 O O . LYS A 1 106 ? 31.147 2.196 -40.837 1.00 95.62 106 LYS A O 1
ATOM 811 N N . HIS A 1 107 ? 30.730 0.624 -39.273 1.00 96.94 107 HIS A N 1
ATOM 812 C CA . HIS A 1 107 ? 30.885 -0.507 -40.182 1.00 96.94 107 HIS A CA 1
ATOM 813 C C . HIS A 1 107 ? 29.916 -0.428 -41.370 1.00 96.94 107 HIS A C 1
ATOM 815 O O . HIS A 1 107 ? 30.315 -0.659 -42.506 1.00 96.94 107 HIS A O 1
ATOM 821 N N . SER A 1 108 ? 28.660 -0.043 -41.130 1.00 95.69 108 SER A N 1
ATOM 822 C CA . SER A 1 108 ? 27.639 0.062 -42.180 1.00 95.69 108 SER A CA 1
ATOM 823 C C . SER A 1 108 ? 27.983 1.121 -43.231 1.00 95.69 108 SER A C 1
ATOM 825 O O . SER A 1 108 ? 27.802 0.881 -44.422 1.00 95.69 108 SER A O 1
ATOM 827 N N . ILE A 1 109 ? 28.496 2.283 -42.814 1.00 96.25 109 ILE A N 1
ATOM 828 C CA . ILE A 1 109 ? 28.870 3.374 -43.727 1.00 96.25 109 ILE A CA 1
ATOM 829 C C . ILE A 1 109 ? 30.121 3.017 -44.524 1.00 96.25 109 ILE A C 1
ATOM 831 O O . ILE A 1 109 ? 30.151 3.225 -45.735 1.00 96.25 109 ILE A O 1
ATOM 835 N N . GLU A 1 110 ? 31.134 2.454 -43.863 1.00 96.44 110 GLU A N 1
ATOM 836 C CA . GLU A 1 110 ? 32.342 1.960 -44.530 1.00 96.44 110 GLU A CA 1
ATOM 837 C C . GLU A 1 110 ? 31.990 0.879 -45.557 1.00 96.44 110 GLU A C 1
ATOM 839 O O . GLU A 1 110 ? 32.434 0.942 -46.703 1.00 96.44 110 GLU A O 1
ATOM 844 N N . HIS A 1 111 ? 31.135 -0.074 -45.181 1.00 97.25 111 HIS A N 1
ATOM 845 C CA . HIS A 1 111 ? 30.664 -1.115 -46.083 1.00 97.25 111 HIS A CA 1
ATOM 846 C C . HIS A 1 111 ? 29.896 -0.527 -47.272 1.00 97.25 111 HIS A C 1
ATOM 848 O O . HIS A 1 111 ? 30.201 -0.874 -48.409 1.00 97.25 111 HIS A O 1
ATOM 854 N N . PHE A 1 112 ? 28.950 0.386 -47.037 1.00 96.25 112 PHE A N 1
ATOM 855 C CA . PHE A 1 112 ? 28.176 1.023 -48.103 1.00 96.25 112 PHE A CA 1
ATOM 856 C C . PHE A 1 112 ? 29.076 1.771 -49.094 1.00 96.25 112 PHE A C 1
ATOM 858 O O . PHE A 1 112 ? 28.972 1.558 -50.299 1.00 96.25 112 PHE A O 1
ATOM 865 N N . ASN A 1 113 ? 30.003 2.589 -48.595 1.00 96.31 113 ASN A N 1
ATOM 866 C CA . ASN A 1 113 ? 30.926 3.350 -49.436 1.00 96.31 113 ASN A CA 1
ATOM 867 C C . ASN A 1 113 ? 31.863 2.449 -50.258 1.00 96.31 113 ASN A C 1
ATOM 869 O O . ASN A 1 113 ? 32.206 2.802 -51.380 1.00 96.31 113 ASN A O 1
ATOM 873 N N . ASN A 1 114 ? 32.270 1.297 -49.718 1.00 96.38 114 ASN A N 1
ATOM 874 C CA . ASN A 1 114 ? 33.198 0.384 -50.394 1.00 96.38 114 ASN A CA 1
ATOM 875 C C . ASN A 1 114 ? 32.514 -0.596 -51.360 1.00 96.38 114 ASN A C 1
ATOM 877 O O . ASN A 1 114 ? 33.193 -1.176 -52.202 1.00 96.38 114 ASN A O 1
ATOM 881 N N . ASN A 1 115 ? 31.206 -0.829 -51.215 1.00 95.94 115 ASN A N 1
ATOM 882 C CA . ASN A 1 115 ? 30.470 -1.863 -51.957 1.00 95.94 115 ASN A CA 1
ATOM 883 C C . ASN A 1 115 ? 29.362 -1.280 -52.849 1.00 95.94 115 ASN A C 1
ATOM 885 O O . ASN A 1 115 ? 28.427 -1.987 -53.221 1.00 95.94 115 ASN A O 1
ATOM 889 N N . THR A 1 116 ? 29.443 0.007 -53.184 1.00 91.19 116 THR A N 1
ATOM 890 C CA . THR A 1 116 ? 28.525 0.662 -54.122 1.00 91.19 116 THR A CA 1
ATOM 891 C C . THR A 1 116 ? 29.308 1.489 -55.137 1.00 91.19 116 THR A C 1
ATOM 893 O O . THR A 1 116 ? 30.319 2.097 -54.799 1.00 91.19 116 THR A O 1
ATOM 896 N N . ASP A 1 117 ? 28.827 1.560 -56.381 1.00 92.38 117 ASP A N 1
ATOM 897 C CA . ASP A 1 117 ? 29.483 2.307 -57.470 1.00 92.38 117 ASP A CA 1
ATOM 898 C C . ASP A 1 117 ? 29.148 3.811 -57.445 1.00 92.38 117 ASP A C 1
ATOM 900 O O . ASP A 1 117 ? 28.953 4.462 -58.476 1.00 92.38 117 ASP A O 1
ATOM 904 N N . HIS A 1 118 ? 29.025 4.391 -56.252 1.00 94.25 118 HIS A N 1
ATOM 905 C CA . HIS A 1 118 ? 28.766 5.817 -56.111 1.00 94.25 118 HIS A CA 1
ATOM 906 C C . HIS A 1 118 ? 30.048 6.637 -56.300 1.00 94.25 118 HIS A C 1
ATOM 908 O O . HIS A 1 118 ? 31.110 6.314 -55.778 1.00 94.25 118 HIS A O 1
ATOM 914 N N . SER A 1 119 ? 29.937 7.771 -56.994 1.00 93.38 119 SER A N 1
ATOM 915 C CA . SER A 1 119 ? 31.059 8.690 -57.242 1.00 93.38 119 SER A CA 1
ATOM 916 C C . SER A 1 119 ? 31.510 9.486 -56.010 1.00 93.38 119 SER A C 1
ATOM 918 O O . SER A 1 119 ? 32.492 10.227 -56.079 1.00 93.38 119 SER A O 1
ATOM 920 N N . HIS A 1 120 ? 30.779 9.392 -54.898 1.00 95.00 120 HIS A N 1
ATOM 921 C CA . HIS A 1 120 ? 31.003 10.172 -53.684 1.00 95.00 120 HIS A CA 1
ATOM 922 C C . HIS A 1 120 ? 30.901 9.292 -52.442 1.00 95.00 120 HIS A C 1
ATOM 924 O O . HIS A 1 120 ? 30.157 8.315 -52.423 1.00 95.00 120 HIS A O 1
ATOM 930 N N . LEU A 1 121 ? 31.614 9.697 -51.388 1.00 95.44 121 LEU A N 1
ATOM 931 C CA . LEU A 1 121 ? 31.537 9.064 -50.077 1.00 95.44 121 LEU A CA 1
ATOM 932 C C . LEU A 1 121 ? 30.407 9.669 -49.246 1.00 95.44 121 LEU A C 1
ATOM 934 O O . LEU A 1 121 ? 30.199 10.885 -49.234 1.00 95.44 121 LEU A O 1
ATOM 938 N N . PHE A 1 122 ? 29.720 8.810 -48.503 1.00 95.38 122 PHE A N 1
ATOM 939 C CA . PHE A 1 122 ? 28.630 9.178 -47.611 1.00 95.38 122 PHE A CA 1
ATOM 940 C C . PHE A 1 122 ? 29.077 9.129 -46.149 1.00 95.38 122 PHE A C 1
ATOM 942 O O . PHE A 1 122 ? 29.959 8.357 -45.772 1.00 95.38 122 PHE A O 1
ATOM 949 N N . THR A 1 123 ? 28.443 9.958 -45.317 1.00 95.75 123 THR A N 1
ATOM 950 C CA . THR A 1 123 ? 28.660 10.006 -43.865 1.00 95.75 123 THR A CA 1
ATOM 951 C C . THR A 1 123 ? 27.331 10.037 -43.112 1.00 95.75 123 THR A C 1
ATOM 953 O O . THR A 1 123 ? 26.289 10.392 -43.674 1.00 95.75 123 THR A O 1
ATOM 956 N N . LEU A 1 124 ? 27.358 9.671 -41.829 1.00 93.94 124 LEU A N 1
ATOM 957 C CA . LEU A 1 124 ? 26.177 9.681 -40.975 1.00 93.94 124 LEU A CA 1
ATOM 958 C C . LEU A 1 124 ? 25.712 11.117 -40.727 1.00 93.94 124 LEU A C 1
ATOM 960 O O . LEU A 1 124 ? 26.470 11.945 -40.231 1.00 93.94 124 LEU A O 1
ATOM 964 N N . ARG A 1 125 ? 24.431 11.394 -40.985 1.00 94.44 125 ARG A N 1
ATOM 965 C CA . ARG A 1 125 ? 23.807 12.669 -40.599 1.00 94.44 125 ARG A CA 1
ATOM 966 C C . ARG A 1 125 ? 23.015 12.572 -39.299 1.00 94.44 125 ARG A C 1
ATOM 968 O O . ARG A 1 125 ? 23.181 13.402 -38.416 1.00 94.44 125 ARG A O 1
ATOM 975 N N . LYS A 1 126 ? 22.078 11.623 -39.221 1.00 94.62 126 LYS A N 1
ATOM 976 C CA . LYS A 1 126 ? 21.196 11.432 -38.061 1.00 94.62 126 LYS A CA 1
ATOM 977 C C . LYS A 1 126 ? 20.596 10.031 -38.071 1.00 94.62 126 LYS A C 1
ATOM 979 O O . LYS A 1 126 ? 20.026 9.622 -39.082 1.00 94.62 126 LYS A O 1
ATOM 984 N N . VAL A 1 127 ? 20.633 9.359 -36.926 1.00 96.12 127 VAL A N 1
ATOM 985 C CA . VAL A 1 127 ? 19.878 8.125 -36.691 1.00 96.12 127 VAL A CA 1
ATOM 986 C C . VAL A 1 127 ? 18.408 8.483 -36.452 1.00 96.12 127 VAL A C 1
ATOM 988 O O . VAL A 1 127 ? 18.092 9.385 -35.675 1.00 96.12 127 VAL A O 1
ATOM 991 N N . LYS A 1 128 ? 17.494 7.825 -37.171 1.00 96.06 128 LYS A N 1
ATOM 992 C CA . LYS A 1 128 ? 16.044 8.080 -37.065 1.00 96.06 128 LYS A CA 1
ATOM 993 C C . LYS A 1 128 ? 15.355 7.171 -36.054 1.00 96.06 128 LYS A C 1
ATOM 995 O O . LYS A 1 128 ? 14.434 7.613 -35.380 1.00 96.06 128 LYS A O 1
ATOM 1000 N N . SER A 1 129 ? 15.810 5.930 -35.964 1.00 94.38 129 SER A N 1
ATOM 1001 C CA . SER A 1 129 ? 15.292 4.902 -35.067 1.00 94.38 129 SER A CA 1
ATOM 1002 C C . SER A 1 129 ? 16.374 3.859 -34.840 1.00 94.38 129 SER A C 1
ATOM 1004 O O . SER A 1 129 ? 17.155 3.587 -35.753 1.00 94.38 129 SER A O 1
ATOM 1006 N N . ALA A 1 130 ? 16.379 3.245 -33.665 1.00 94.12 130 ALA A N 1
ATOM 1007 C CA . ALA A 1 130 ? 17.292 2.171 -33.330 1.00 94.12 130 ALA A CA 1
ATOM 1008 C C . ALA A 1 130 ? 16.561 1.115 -32.505 1.00 94.12 130 ALA A C 1
ATOM 1010 O O . ALA A 1 130 ? 15.731 1.445 -31.657 1.00 94.12 130 ALA A O 1
ATOM 1011 N N . HIS A 1 131 ? 16.866 -0.150 -32.771 1.00 91.38 131 HIS A N 1
ATOM 1012 C CA . HIS A 1 131 ? 16.311 -1.269 -32.029 1.00 91.38 131 HIS A CA 1
ATOM 1013 C C . HIS A 1 131 ? 17.405 -2.292 -31.736 1.00 91.38 131 HIS A C 1
ATOM 1015 O O . HIS A 1 131 ? 18.351 -2.423 -32.512 1.00 91.38 131 HIS A O 1
ATOM 1021 N N . ARG A 1 132 ? 17.260 -3.010 -30.624 1.00 85.88 132 ARG A N 1
ATOM 1022 C CA . ARG A 1 132 ? 18.166 -4.072 -30.190 1.00 85.88 132 ARG A CA 1
ATOM 1023 C C . ARG A 1 132 ? 17.363 -5.323 -29.867 1.00 85.88 132 ARG A C 1
ATOM 1025 O O . ARG A 1 132 ? 16.290 -5.213 -29.276 1.00 85.88 132 ARG A O 1
ATOM 1032 N N . GLN A 1 133 ? 17.893 -6.468 -30.273 1.00 84.94 133 GLN A N 1
ATOM 1033 C CA . GLN A 1 133 ? 17.454 -7.787 -29.837 1.00 84.94 133 GLN A CA 1
ATOM 1034 C C . GLN A 1 133 ? 18.419 -8.270 -28.759 1.00 84.94 133 GLN A C 1
ATOM 1036 O O . GLN A 1 133 ? 19.642 -8.115 -28.980 1.00 84.94 133 GLN A O 1
#

Organism: Mus musculus (NCBI:txid10090)

Secondary structure (DSSP, 8-state):
-EEEEEEEEEE-SSSEEEEEEEEEE-BSS-TTS---GGGSPBPPTTT--EEEEEEEEEEETTEEEEEEEEEEEEPP----TT-----TTS-EEE-TT-TTHHHHHHHHHHHHHHSS--SS---------EEE-

Foldseek 3Di:
DFDFWDDWDWDDDQFIKIKTKGKDKDWPDDPPPPDDPVVTHGDDLQQIKMWIKMWMWTDHPHDIDTPDMDIDIDGHPHNPVVPCPPPQPDKDWDDQPDPVCVVVQVVVQVCPQVPDPDPDGDDDDGDPTDIDD

InterPro domains:
  IPR000010 Cystatin domain [PF00031] (14-60)
  IPR000010 Cystatin domain [PF00031] (89-133)
  IPR000010 Cystatin domain [cd00042] (89-133)
  IPR027358 Kininogen-type cystatin domain [PS51647] (96-133)
  IPR046350 Cystatin superfamily [SSF54403] (2-71)
  IPR046350 Cystatin superfamily [SSF54403] (89-133)
  IPR050735 Kininogen/Fetuin/Histidine-rich Glycoprotein [PTHR13814] (2-133)

pLDDT: mean 88.93, std 12.07, range [43.62, 97.62]

Radius of gyration: 31.76 Å; chains: 1; bounding box: 61×25×90 Å

Sequence (133 aa):
MLHRVIEGTKTDGSPTFYSFKYLIKEGNCSAQSGLAWQDCDFKDAEEAATGECTATVGKRENEFFIVTQTCKIAPSKAPILKAYFPCIGCVHAISTDSPDLEPVLKHSIEHFNNNTDHSHLFTLRKVKSAHRQ